Protein AF-A0A849FXA4-F1 (afdb_monomer)

Sequence (112 aa):
MESLIQLNNYRPHPTDSKYMIFIYHDYKMACTFEDGLVESDL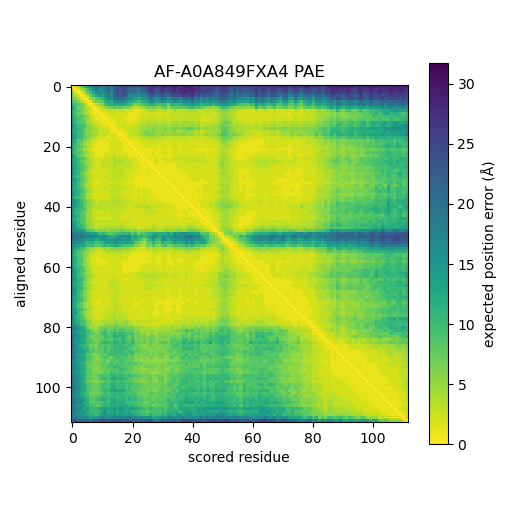FFEKDVTENGPNKRWLYAVKKRDFQAVKKWNNIAIGTHRKPFISDPILRYVVIAISVGVMALAFIGFLKS

Foldseek 3Di:
DDPPVPPAQKDQDPPDNQKIKGKDLDPQLVVQLVVQCVVVVFDWDWDWDDPDNPIIIIIIGGPVCCVSSVVSNCVSCVVPPQPPDNDPVVVVVVVVVVVVVVVVVVVVVVVD

Radius of gyration: 20.43 Å; Cα contacts (8 Å, |Δi|>4): 108; chains: 1; bounding box: 54×33×49 Å

Nearest PDB structures (foldseek):
  2dch-assembly1_X  TM=7.139E-01  e=7.791E-02  Thermoproteus
  2x8u-assembly1_B  TM=5.948E-01  e=2.544E-02  Rhizorhabdus wittichii RW1
  1o6x-assembly1_A  TM=6.290E-01  e=2.876E-01  Homo sapiens
  5y5z-assembly1_N  TM=5.786E-01  e=2.386E-01  Thermus thermophilus HB8
  5gar-assembly1_N  TM=6.176E-01  e=1.361E+00  Thermus thermophilus

So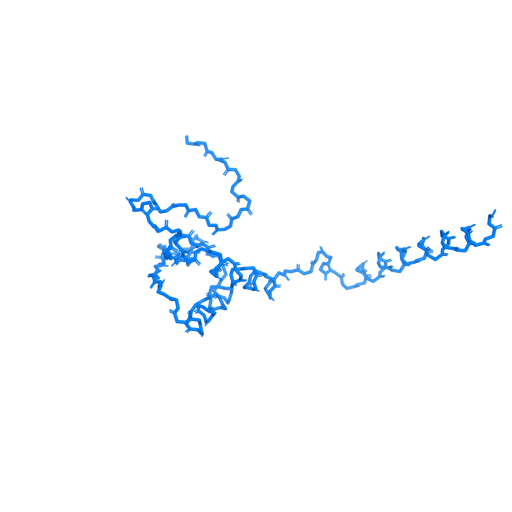lvent-accessible surface area (backbone atoms only — not comparable to full-atom values): 6495 Å² total; per-residue (Å²): 131,87,81,70,82,68,90,54,60,56,45,73,33,92,86,49,79,62,27,32,30,37,54,32,80,46,70,67,41,43,48,49,29,50,52,44,33,61,76,64,75,50,71,69,46,80,49,68,51,70,94,57,100,75,40,32,46,35,36,39,30,48,50,92,51,40,72,67,50,49,54,31,48,51,48,20,50,60,77,66,52,76,61,94,56,75,53,68,66,63,40,51,52,54,49,52,51,54,52,49,53,50,50,51,51,52,53,50,61,76,75,105

Structure (mmCIF, N/CA/C/O backbone):
data_AF-A0A849FXA4-F1
#
_entry.id   AF-A0A849FXA4-F1
#
loop_
_atom_site.group_PDB
_atom_site.id
_atom_site.type_symbol
_atom_site.label_atom_id
_atom_site.label_alt_id
_atom_site.label_comp_id
_atom_site.label_asym_id
_atom_site.label_entity_id
_atom_site.label_seq_id
_atom_site.pdbx_PDB_ins_code
_atom_site.Cartn_x
_atom_site.Cartn_y
_atom_site.Cartn_z
_atom_site.occupancy
_atom_site.B_iso_or_equiv
_atom_site.auth_seq_id
_atom_site.auth_comp_id
_atom_site.auth_asym_id
_atom_site.auth_atom_id
_atom_site.pdbx_PDB_model_num
ATOM 1 N N . MET A 1 1 ? 16.684 21.180 -9.175 1.00 39.25 1 MET A N 1
ATOM 2 C CA . MET A 1 1 ? 15.751 20.053 -9.390 1.00 39.25 1 MET A CA 1
ATOM 3 C C . MET A 1 1 ? 14.678 20.160 -8.331 1.00 39.25 1 MET A C 1
ATOM 5 O O . MET A 1 1 ? 15.004 20.018 -7.161 1.00 39.25 1 MET A O 1
ATOM 9 N N . GLU A 1 2 ? 13.452 20.508 -8.716 1.00 38.00 2 GLU A N 1
ATOM 10 C CA . GLU A 1 2 ? 12.336 20.639 -7.776 1.00 38.00 2 GLU A CA 1
ATOM 11 C C . GLU A 1 2 ? 12.049 19.287 -7.116 1.00 38.00 2 GLU A C 1
ATOM 13 O O . GLU A 1 2 ? 11.583 18.344 -7.757 1.00 38.00 2 GLU A O 1
ATOM 18 N N . SER A 1 3 ? 12.340 19.182 -5.819 1.00 45.75 3 SER A N 1
ATOM 19 C CA . SER A 1 3 ? 11.845 18.097 -4.982 1.00 45.75 3 SER A CA 1
ATOM 20 C C . SER A 1 3 ? 10.370 18.359 -4.688 1.00 45.75 3 SER A C 1
ATOM 22 O O . SER A 1 3 ? 10.003 18.804 -3.599 1.00 45.75 3 SER A O 1
ATOM 24 N N . LEU A 1 4 ? 9.510 18.115 -5.676 1.00 50.88 4 LEU A N 1
ATOM 25 C CA . LEU A 1 4 ? 8.092 17.946 -5.398 1.00 50.88 4 LEU A CA 1
ATOM 26 C C . LEU A 1 4 ? 7.988 16.740 -4.469 1.00 50.88 4 LEU A C 1
ATOM 28 O O . LEU A 1 4 ? 8.417 15.642 -4.828 1.00 50.88 4 LEU A O 1
ATOM 32 N N . ILE A 1 5 ? 7.475 16.954 -3.261 1.00 48.97 5 ILE A N 1
ATOM 33 C CA . ILE A 1 5 ? 7.143 15.876 -2.335 1.00 48.97 5 ILE A CA 1
ATOM 34 C C . ILE A 1 5 ? 6.132 14.987 -3.066 1.00 48.97 5 ILE A C 1
ATOM 36 O O . ILE A 1 5 ? 4.951 15.315 -3.169 1.00 48.97 5 ILE A O 1
ATOM 40 N N . GLN A 1 6 ? 6.605 13.887 -3.653 1.00 59.47 6 GLN A N 1
ATOM 41 C CA . GLN A 1 6 ? 5.737 12.910 -4.293 1.00 59.47 6 GLN A CA 1
ATOM 42 C C . GLN A 1 6 ? 5.040 12.150 -3.172 1.00 59.47 6 GLN A C 1
ATOM 44 O O . GLN A 1 6 ? 5.612 11.257 -2.557 1.00 59.47 6 GLN A O 1
ATOM 49 N N . LEU A 1 7 ? 3.799 12.547 -2.882 1.00 68.25 7 LEU A N 1
ATOM 50 C CA . LEU A 1 7 ? 2.953 11.883 -1.889 1.00 68.25 7 LEU A CA 1
ATOM 51 C C . LEU A 1 7 ? 2.695 10.410 -2.255 1.00 68.25 7 LEU A C 1
ATOM 53 O O . LEU A 1 7 ? 2.444 9.580 -1.387 1.00 68.25 7 LEU A O 1
ATOM 57 N N . ASN A 1 8 ? 2.778 10.095 -3.549 1.00 83.62 8 ASN A N 1
ATOM 58 C CA . ASN A 1 8 ? 2.546 8.768 -4.092 1.00 83.62 8 ASN A CA 1
ATOM 59 C C . ASN A 1 8 ? 3.865 8.093 -4.466 1.00 83.62 8 ASN A C 1
ATOM 61 O O . ASN A 1 8 ? 4.818 8.737 -4.893 1.00 83.62 8 ASN A O 1
ATOM 65 N N . ASN A 1 9 ? 3.875 6.767 -4.405 1.00 92.12 9 ASN A N 1
ATOM 66 C CA . ASN A 1 9 ? 5.019 5.933 -4.757 1.00 92.12 9 ASN A CA 1
ATOM 67 C C . ASN A 1 9 ? 5.129 5.642 -6.268 1.00 92.12 9 ASN A C 1
ATOM 69 O O . ASN A 1 9 ? 5.737 4.649 -6.658 1.00 92.12 9 ASN A O 1
ATOM 73 N N . TYR A 1 10 ? 4.524 6.464 -7.127 1.00 93.94 10 TYR A N 1
ATOM 74 C CA . TYR A 1 10 ? 4.570 6.282 -8.574 1.00 93.94 10 TYR A CA 1
ATOM 75 C C . TYR A 1 10 ? 4.781 7.600 -9.315 1.00 93.94 10 TYR A C 1
ATOM 77 O O . TYR A 1 10 ? 4.371 8.666 -8.851 1.00 93.94 10 TYR A O 1
ATOM 85 N N . ARG A 1 11 ? 5.371 7.519 -10.509 1.00 92.31 11 ARG A N 1
ATOM 86 C CA . ARG A 1 11 ? 5.644 8.670 -11.381 1.00 92.31 11 ARG A CA 1
ATOM 87 C C . ARG A 1 11 ? 5.573 8.293 -12.865 1.00 92.31 11 ARG A C 1
ATOM 89 O O . ARG A 1 11 ? 5.752 7.120 -13.187 1.00 92.31 11 ARG A O 1
ATOM 96 N N . PRO A 1 12 ? 5.357 9.252 -13.780 1.00 92.50 12 PRO A N 1
ATOM 97 C CA . PRO A 1 12 ? 5.522 9.007 -15.211 1.00 92.50 12 PRO A CA 1
ATOM 98 C C . PRO A 1 12 ? 6.935 8.506 -15.524 1.00 92.50 12 PRO A C 1
AT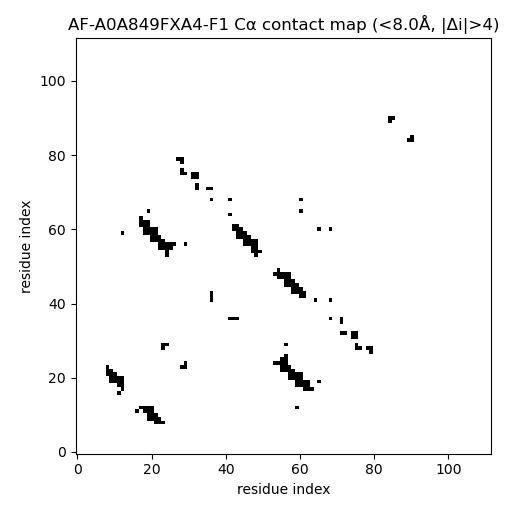OM 100 O O . PRO A 1 12 ? 7.907 8.947 -14.902 1.00 92.50 12 PRO A O 1
ATOM 103 N N . HIS A 1 13 ? 7.055 7.586 -16.476 1.00 89.50 13 HIS A N 1
ATOM 104 C CA . HIS A 1 13 ? 8.360 7.121 -16.928 1.00 89.50 13 HIS A CA 1
ATOM 105 C C . HIS A 1 13 ? 9.112 8.271 -17.638 1.00 89.50 13 HIS A C 1
ATOM 107 O O . HIS A 1 13 ? 8.505 8.986 -18.436 1.00 89.50 13 HIS A O 1
ATOM 113 N N . PRO A 1 14 ? 10.419 8.481 -17.362 1.00 87.44 14 PRO A N 1
ATOM 114 C CA . PRO A 1 14 ? 11.167 9.631 -17.880 1.00 87.44 14 PRO A CA 1
ATOM 115 C C . PRO A 1 14 ? 11.331 9.605 -19.406 1.00 87.44 14 PRO A C 1
ATOM 117 O O . PRO A 1 14 ? 11.254 10.649 -20.042 1.00 87.44 14 PRO A O 1
ATOM 120 N N . THR A 1 15 ? 11.539 8.416 -19.982 1.00 90.19 15 THR A N 1
ATOM 121 C CA . THR A 1 15 ? 11.747 8.223 -21.428 1.00 90.19 15 THR A CA 1
ATOM 122 C C . THR A 1 15 ? 10.456 7.953 -22.213 1.00 90.19 15 THR A C 1
ATOM 124 O O . THR A 1 15 ? 10.249 8.572 -23.250 1.00 90.19 15 THR A O 1
ATOM 127 N N . ASP A 1 16 ? 9.569 7.062 -21.742 1.00 91.44 16 ASP A N 1
ATOM 128 C CA . ASP A 1 16 ? 8.311 6.726 -22.427 1.00 91.44 16 ASP A CA 1
ATOM 129 C C . ASP A 1 16 ? 7.066 7.133 -21.620 1.00 91.44 16 ASP A C 1
ATOM 131 O O . ASP A 1 16 ? 6.641 6.451 -20.692 1.00 91.44 16 ASP A O 1
ATOM 135 N N . SER A 1 17 ? 6.396 8.207 -22.037 1.00 90.19 17 SER A N 1
ATOM 136 C CA . SER A 1 17 ? 5.187 8.720 -21.371 1.00 90.19 17 SER A CA 1
ATOM 137 C C . SER A 1 17 ? 3.984 7.758 -21.351 1.00 90.19 17 SER A C 1
ATOM 139 O O . SER A 1 17 ? 3.006 8.017 -20.633 1.00 90.19 17 SER A O 1
ATOM 141 N N . LYS A 1 18 ? 4.031 6.649 -22.106 1.00 94.38 18 LYS A N 1
ATOM 142 C CA . LYS A 1 18 ? 3.013 5.586 -22.083 1.00 94.38 18 LYS A CA 1
ATOM 143 C C . LYS A 1 18 ? 3.102 4.710 -20.839 1.00 94.38 18 LYS A C 1
ATOM 145 O O . LYS A 1 18 ? 2.152 3.966 -20.587 1.00 94.38 18 LYS A O 1
ATOM 150 N N . TYR A 1 19 ? 4.180 4.809 -20.065 1.00 95.19 19 TYR A N 1
ATOM 151 C CA . TYR A 1 19 ? 4.393 4.012 -18.865 1.00 95.19 19 TYR A CA 1
ATOM 152 C C . TYR A 1 19 ? 4.376 4.850 -17.585 1.00 95.19 19 TYR A C 1
ATOM 154 O O . TYR A 1 19 ? 4.742 6.028 -17.549 1.00 95.19 19 TYR A O 1
ATOM 162 N N . MET A 1 20 ? 3.942 4.205 -16.508 1.00 95.12 20 MET A N 1
ATOM 163 C CA . MET A 1 20 ? 4.005 4.699 -15.137 1.00 95.12 20 MET A CA 1
ATOM 164 C C . MET A 1 20 ? 4.934 3.785 -14.348 1.00 95.12 20 MET A C 1
ATOM 166 O O . MET A 1 20 ? 4.793 2.568 -14.413 1.00 95.12 20 MET A O 1
ATOM 170 N N . ILE A 1 21 ? 5.868 4.369 -13.605 1.00 95.19 21 ILE A N 1
ATOM 171 C CA . ILE A 1 21 ? 6.812 3.645 -12.757 1.00 95.19 21 ILE A CA 1
ATOM 172 C C . ILE A 1 21 ? 6.294 3.676 -11.327 1.00 95.19 21 ILE A C 1
ATOM 174 O O . ILE A 1 21 ? 6.160 4.756 -10.753 1.00 95.19 21 ILE A O 1
ATOM 178 N N . PHE A 1 22 ? 6.058 2.502 -10.756 1.00 96.00 22 PHE A N 1
ATOM 179 C CA . PHE A 1 22 ? 5.811 2.290 -9.335 1.00 96.00 22 PHE A CA 1
ATOM 180 C C . PHE A 1 22 ? 7.125 1.935 -8.643 1.00 96.00 22 PHE A C 1
ATOM 182 O O . PHE A 1 22 ? 7.951 1.208 -9.192 1.00 96.00 22 PHE A O 1
ATOM 189 N N . ILE A 1 23 ? 7.334 2.494 -7.456 1.00 94.25 23 ILE A N 1
ATOM 190 C CA . ILE A 1 23 ? 8.599 2.461 -6.728 1.00 94.25 23 ILE A CA 1
ATOM 191 C C . ILE A 1 23 ? 8.331 1.935 -5.322 1.00 94.25 23 ILE A C 1
ATOM 193 O O . ILE A 1 23 ? 7.506 2.483 -4.591 1.00 94.25 23 ILE A O 1
ATOM 197 N N . TYR A 1 24 ? 9.067 0.909 -4.915 1.00 93.94 24 TYR A N 1
ATOM 198 C CA . TYR A 1 24 ? 8.972 0.330 -3.578 1.00 93.94 24 TYR A CA 1
ATOM 199 C C . TYR A 1 24 ? 10.338 0.334 -2.891 1.00 93.94 24 TYR A C 1
ATOM 201 O O . TYR A 1 24 ? 11.372 0.227 -3.546 1.00 93.94 24 TYR A O 1
ATOM 209 N N . HIS A 1 25 ? 10.324 0.466 -1.562 1.00 91.19 25 HIS A N 1
ATOM 210 C CA . HIS A 1 25 ? 11.496 0.390 -0.674 1.00 91.19 25 HIS A CA 1
ATOM 211 C C . HIS A 1 25 ? 11.494 -0.858 0.215 1.00 91.19 25 HIS A C 1
ATOM 213 O O . HIS A 1 25 ? 12.461 -1.111 0.926 1.00 91.19 25 HIS A O 1
ATOM 219 N N . ASP A 1 26 ? 10.409 -1.625 0.192 1.00 90.94 26 ASP A N 1
ATOM 220 C CA . ASP A 1 26 ? 10.274 -2.865 0.937 1.00 90.94 26 ASP A CA 1
ATOM 221 C C . ASP A 1 26 ? 10.018 -4.003 -0.050 1.00 90.94 26 ASP A C 1
ATOM 223 O O . ASP A 1 26 ? 9.155 -3.894 -0.926 1.00 90.94 26 ASP A O 1
ATOM 227 N N . TYR A 1 27 ? 10.781 -5.086 0.093 1.00 92.12 27 TYR A N 1
ATOM 228 C CA . TYR A 1 27 ? 10.700 -6.235 -0.802 1.00 92.12 27 TYR A CA 1
ATOM 229 C C . TYR A 1 27 ? 9.346 -6.944 -0.716 1.00 92.12 27 TYR A C 1
ATOM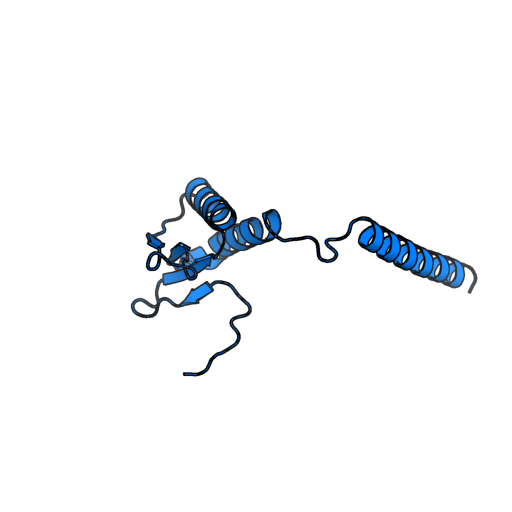 231 O O . TYR A 1 27 ? 8.801 -7.336 -1.741 1.00 92.12 27 TYR A O 1
ATOM 239 N N . LYS A 1 28 ? 8.777 -7.088 0.486 1.00 94.31 28 LYS A N 1
ATOM 240 C CA . LYS A 1 28 ? 7.511 -7.814 0.677 1.00 94.31 28 LYS A CA 1
ATOM 241 C C . LYS A 1 28 ? 6.346 -7.047 0.06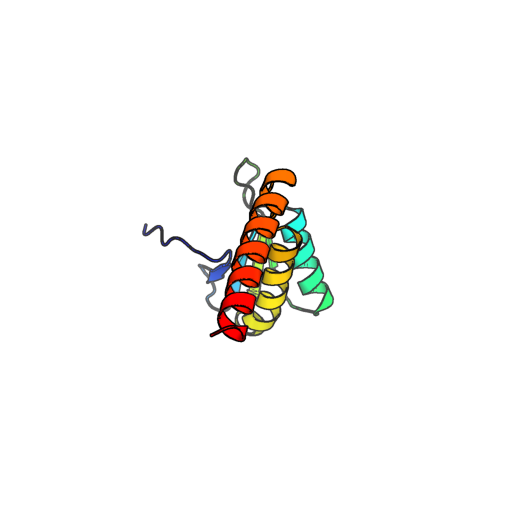0 1.00 94.31 28 LYS A C 1
ATOM 243 O O . LYS A 1 28 ? 5.496 -7.635 -0.610 1.00 94.31 28 LYS A O 1
ATOM 248 N N . MET A 1 29 ? 6.357 -5.725 0.219 1.00 94.62 29 MET A N 1
ATOM 249 C CA . MET A 1 29 ? 5.409 -4.832 -0.441 1.00 94.62 29 MET A CA 1
ATOM 250 C C . MET A 1 29 ? 5.536 -4.907 -1.970 1.00 94.62 29 MET A C 1
ATOM 252 O O . MET A 1 29 ? 4.516 -4.996 -2.650 1.00 94.62 29 MET A O 1
ATOM 256 N N . ALA A 1 30 ? 6.762 -4.932 -2.507 1.00 95.56 30 ALA A N 1
ATOM 257 C CA . ALA A 1 30 ? 7.004 -5.119 -3.939 1.00 95.56 30 ALA A CA 1
ATOM 258 C C . ALA A 1 30 ? 6.474 -6.470 -4.454 1.00 95.56 30 ALA A C 1
ATOM 260 O O . ALA A 1 30 ? 5.782 -6.494 -5.467 1.00 95.56 30 ALA A O 1
ATOM 261 N N . CYS A 1 31 ? 6.718 -7.570 -3.730 1.00 96.31 31 CYS A N 1
ATOM 262 C CA . CYS A 1 31 ? 6.183 -8.892 -4.079 1.00 96.31 31 CYS A CA 1
ATOM 263 C C . CYS A 1 31 ? 4.654 -8.907 -4.100 1.00 96.31 31 CYS A C 1
ATOM 265 O O . CYS A 1 31 ? 4.068 -9.361 -5.068 1.00 96.31 31 CYS A O 1
ATOM 267 N N . THR A 1 32 ? 4.003 -8.327 -3.089 1.00 96.62 32 THR A N 1
ATOM 268 C CA . THR A 1 32 ? 2.528 -8.278 -3.031 1.00 96.62 32 THR A CA 1
ATOM 269 C C . THR A 1 32 ? 1.934 -7.506 -4.206 1.00 96.62 32 THR A C 1
ATOM 271 O O . THR A 1 32 ? 0.856 -7.829 -4.699 1.00 96.62 32 THR A O 1
ATOM 274 N N . PHE A 1 33 ? 2.626 -6.455 -4.647 1.00 97.56 33 PHE A N 1
ATOM 275 C CA . PHE A 1 33 ? 2.229 -5.716 -5.833 1.00 97.56 33 PHE A CA 1
ATOM 276 C C . PHE A 1 33 ? 2.405 -6.552 -7.107 1.00 97.56 33 PHE A C 1
ATOM 278 O O . PHE A 1 33 ? 1.475 -6.623 -7.905 1.00 97.56 33 PHE A O 1
ATOM 285 N N . GLU A 1 34 ? 3.560 -7.201 -7.271 1.00 97.56 34 GLU A N 1
ATOM 286 C CA . GLU A 1 34 ? 3.867 -8.093 -8.397 1.00 97.56 34 GLU A CA 1
ATOM 287 C C . GLU A 1 34 ? 2.859 -9.244 -8.506 1.00 97.56 34 GLU A C 1
ATOM 289 O O . GLU A 1 34 ? 2.316 -9.464 -9.587 1.00 97.56 34 GLU A O 1
ATOM 294 N N . ASP A 1 35 ? 2.525 -9.892 -7.389 1.00 97.44 35 ASP A N 1
ATOM 295 C CA . ASP A 1 35 ? 1.531 -10.968 -7.330 1.00 97.44 35 ASP A CA 1
ATOM 296 C C . ASP A 1 35 ? 0.165 -10.493 -7.846 1.00 97.44 35 ASP A C 1
ATOM 298 O O . ASP A 1 35 ? -0.460 -11.166 -8.662 1.00 97.44 35 ASP A O 1
ATOM 302 N N . GLY A 1 36 ? -0.269 -9.290 -7.451 1.00 96.62 36 GLY A N 1
ATOM 303 C CA . GLY A 1 36 ? -1.524 -8.705 -7.926 1.00 96.62 36 GLY A CA 1
ATOM 304 C C . GLY A 1 36 ? -1.525 -8.368 -9.422 1.00 96.62 36 GLY A C 1
ATOM 305 O O . GLY A 1 36 ? -2.556 -8.492 -10.092 1.00 96.62 36 GLY A O 1
ATOM 306 N N . LEU A 1 37 ? -0.374 -7.961 -9.970 1.00 97.31 37 LEU A N 1
ATOM 307 C CA . LEU A 1 37 ? -0.227 -7.744 -11.411 1.00 97.31 37 LEU A CA 1
ATOM 308 C C . LEU A 1 37 ? -0.319 -9.059 -12.187 1.00 97.31 37 LEU A C 1
ATOM 310 O O . LEU A 1 37 ? -1.026 -9.109 -13.194 1.00 97.31 37 LEU A O 1
ATOM 314 N N . VAL A 1 38 ? 0.349 -10.107 -11.698 1.00 97.44 38 VAL A N 1
ATOM 315 C CA . VAL A 1 38 ? 0.310 -11.453 -12.287 1.00 97.44 38 VAL A CA 1
ATOM 316 C C . VAL A 1 38 ? -1.101 -12.040 -12.210 1.00 97.44 38 VAL A C 1
ATOM 318 O O . VAL A 1 38 ? -1.606 -12.533 -13.215 1.00 97.44 38 VAL A O 1
ATOM 321 N N . GLU A 1 39 ? -1.776 -11.929 -11.063 1.00 96.12 39 GLU A N 1
ATOM 322 C CA . GLU A 1 39 ? -3.149 -12.421 -10.865 1.00 96.12 39 GLU A CA 1
ATOM 323 C C . GLU A 1 39 ? -4.155 -11.751 -11.815 1.00 96.12 39 GLU A C 1
ATOM 325 O O . GLU A 1 39 ? -5.145 -12.359 -12.219 1.00 96.12 39 GLU A O 1
ATOM 330 N N . SER A 1 40 ? -3.897 -10.500 -12.199 1.00 95.88 40 SER A N 1
ATOM 331 C CA . SER A 1 40 ? -4.767 -9.728 -13.095 1.00 95.88 40 SER A CA 1
ATOM 332 C C . SER A 1 40 ? -4.348 -9.762 -14.567 1.00 95.88 40 SER A C 1
ATOM 334 O O . SER A 1 40 ? -4.908 -8.993 -15.349 1.00 95.88 40 SER A O 1
ATOM 336 N N . ASP A 1 41 ? -3.366 -10.591 -14.937 1.00 96.44 41 ASP A N 1
ATOM 337 C CA . ASP A 1 41 ? -2.795 -10.673 -16.294 1.00 96.44 41 ASP A CA 1
ATOM 338 C C . ASP A 1 41 ? -2.367 -9.294 -16.852 1.00 96.44 41 ASP A C 1
ATOM 340 O O . ASP A 1 41 ? -2.566 -8.944 -18.020 1.00 96.44 41 ASP A O 1
ATOM 344 N N . LEU A 1 42 ? -1.810 -8.446 -15.979 1.00 95.81 42 LEU A N 1
ATOM 345 C CA . LEU A 1 42 ? -1.358 -7.103 -16.333 1.00 95.81 42 LEU A CA 1
ATOM 346 C C . LEU A 1 42 ? 0.106 -7.139 -16.762 1.00 95.81 42 LEU A C 1
ATOM 348 O O . LEU A 1 42 ? 0.975 -7.586 -16.023 1.00 95.81 42 LEU A O 1
ATOM 352 N N . PHE A 1 43 ? 0.404 -6.588 -17.939 1.00 95.75 43 PHE A N 1
ATOM 353 C CA . PHE A 1 43 ? 1.783 -6.459 -18.406 1.00 95.75 43 PHE A CA 1
ATOM 354 C C . PHE A 1 43 ? 2.574 -5.453 -17.560 1.00 95.75 43 PHE A C 1
ATOM 356 O O . PHE A 1 43 ? 2.144 -4.305 -17.384 1.00 95.75 43 PHE A O 1
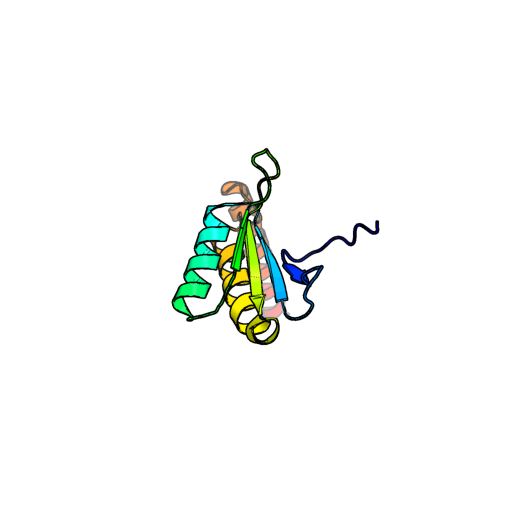ATOM 363 N N . PHE A 1 44 ? 3.772 -5.851 -17.136 1.00 96.50 44 PHE A N 1
ATOM 364 C CA . PHE A 1 44 ? 4.719 -4.987 -16.444 1.00 96.50 44 PHE A CA 1
ATOM 365 C C . PHE A 1 44 ? 6.168 -5.332 -16.788 1.00 96.50 44 PHE A C 1
ATOM 367 O O . PHE A 1 44 ? 6.489 -6.460 -17.154 1.00 96.50 44 PHE A O 1
ATOM 374 N N . GLU A 1 45 ? 7.046 -4.351 -16.614 1.00 95.19 45 GLU A N 1
ATOM 375 C CA . GLU A 1 45 ? 8.496 -4.537 -16.611 1.00 95.19 45 GLU A CA 1
ATOM 376 C C . GLU A 1 45 ? 9.017 -4.303 -15.198 1.00 95.19 45 GLU A C 1
ATOM 378 O O . GLU A 1 45 ? 8.549 -3.401 -14.500 1.00 95.19 45 GLU A O 1
ATOM 383 N N . LYS A 1 46 ? 9.980 -5.116 -14.771 1.00 95.12 46 LYS A N 1
ATOM 384 C CA . LYS A 1 46 ? 10.567 -5.065 -13.433 1.00 95.12 46 LYS A CA 1
ATOM 385 C C . LYS A 1 46 ? 12.036 -4.694 -13.530 1.00 95.12 46 LYS A C 1
ATOM 387 O O . LYS A 1 46 ? 12.766 -5.272 -14.329 1.00 95.12 46 LYS A O 1
ATOM 392 N N . ASP A 1 47 ? 12.461 -3.785 -12.665 1.00 93.75 47 ASP A N 1
ATOM 393 C CA . ASP A 1 47 ? 13.855 -3.382 -12.528 1.00 93.75 47 ASP A CA 1
ATOM 394 C C . ASP A 1 47 ? 14.199 -3.125 -11.052 1.00 93.75 47 ASP A C 1
ATOM 396 O O . ASP A 1 47 ? 13.322 -2.977 -10.191 1.00 93.75 47 ASP A O 1
ATOM 400 N N . VAL A 1 48 ? 15.487 -3.104 -10.729 1.00 92.12 48 VAL A N 1
ATOM 401 C CA . VAL A 1 48 ? 15.993 -2.879 -9.376 1.00 92.12 48 VAL A CA 1
ATOM 402 C C . VAL A 1 48 ? 17.156 -1.900 -9.452 1.00 92.12 48 VAL A C 1
ATOM 404 O O . VAL A 1 48 ? 18.098 -2.095 -10.210 1.00 92.12 48 VAL A O 1
ATOM 407 N N . THR A 1 49 ? 17.119 -0.840 -8.643 1.00 88.06 49 THR A N 1
ATOM 408 C CA . THR A 1 49 ? 18.249 0.102 -8.587 1.00 88.06 49 THR A CA 1
ATOM 409 C C . THR A 1 49 ? 19.485 -0.544 -7.954 1.00 88.06 49 THR A C 1
ATOM 411 O O . THR A 1 49 ? 19.361 -1.532 -7.230 1.00 88.06 49 THR A O 1
ATOM 414 N N . GLU A 1 50 ? 20.662 0.054 -8.173 1.00 79.44 50 GLU A N 1
ATOM 415 C CA . GLU A 1 50 ? 21.958 -0.432 -7.674 1.00 79.44 50 GLU A CA 1
ATOM 416 C C . GLU A 1 50 ? 21.935 -0.961 -6.229 1.00 79.44 50 GLU A C 1
ATOM 418 O O . GLU A 1 50 ? 21.229 -0.457 -5.346 1.00 79.44 50 GLU A O 1
ATOM 423 N N . ASN A 1 51 ? 22.754 -1.990 -5.995 1.00 66.69 51 ASN A N 1
ATOM 424 C CA . ASN A 1 51 ? 22.883 -2.646 -4.701 1.00 66.69 51 ASN A CA 1
ATOM 425 C C . ASN A 1 51 ? 23.458 -1.673 -3.659 1.00 66.69 51 ASN A C 1
ATOM 427 O O . ASN A 1 51 ? 24.613 -1.268 -3.735 1.00 66.69 51 ASN A O 1
ATOM 431 N N . GLY A 1 52 ? 22.645 -1.322 -2.662 1.00 68.00 52 GLY A N 1
ATOM 432 C CA . GLY A 1 52 ? 23.027 -0.430 -1.572 1.00 68.00 52 GLY A CA 1
ATOM 433 C C . GLY A 1 52 ? 21.845 -0.093 -0.656 1.00 68.00 52 GLY A C 1
ATOM 434 O O . GLY A 1 52 ? 20.746 -0.619 -0.847 1.00 68.00 52 GLY A O 1
ATOM 435 N N . PRO A 1 53 ? 22.026 0.814 0.320 1.00 69.56 53 PRO A N 1
ATOM 436 C CA . PRO A 1 53 ? 20.962 1.233 1.243 1.00 69.56 53 PRO A CA 1
ATOM 437 C C . PRO A 1 53 ? 19.762 1.891 0.538 1.00 69.56 53 PRO A C 1
ATOM 439 O O . PRO A 1 53 ? 18.679 1.967 1.106 1.00 69.56 53 PRO A O 1
ATOM 442 N N . ASN A 1 54 ? 19.935 2.315 -0.718 1.00 79.00 54 ASN A N 1
ATOM 443 C CA . ASN 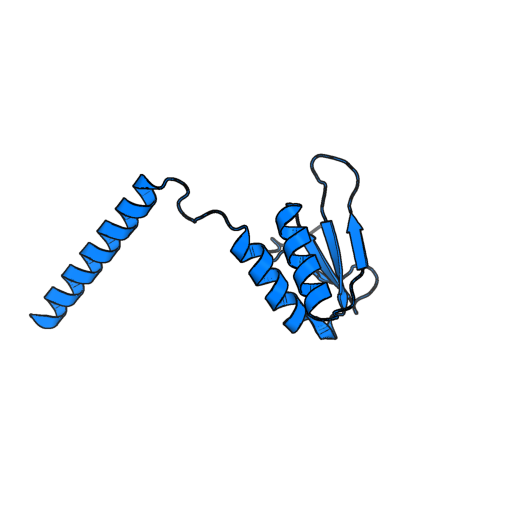A 1 54 ? 18.901 2.921 -1.555 1.00 79.00 54 ASN A CA 1
ATOM 444 C C . ASN A 1 54 ? 18.308 1.950 -2.586 1.00 79.00 54 ASN A C 1
ATOM 446 O O . ASN A 1 54 ? 17.787 2.397 -3.611 1.00 79.00 54 ASN A O 1
ATOM 450 N N . LYS A 1 55 ? 18.383 0.637 -2.338 1.00 87.50 55 LYS A N 1
ATOM 451 C CA . LYS A 1 55 ? 17.751 -0.371 -3.192 1.00 87.50 55 LYS A CA 1
ATOM 452 C C . LYS A 1 55 ? 16.249 -0.098 -3.304 1.00 87.50 55 LYS A C 1
ATOM 454 O O . LYS A 1 55 ? 15.546 0.002 -2.298 1.00 87.50 55 LYS A O 1
ATOM 459 N N . ARG A 1 56 ? 15.767 0.037 -4.536 1.00 91.75 56 ARG A N 1
ATOM 460 C CA . ARG A 1 56 ? 14.355 0.228 -4.867 1.00 91.75 56 ARG A CA 1
ATOM 461 C C . ARG A 1 56 ? 13.929 -0.796 -5.897 1.00 91.75 56 ARG A C 1
ATOM 463 O O . ARG A 1 56 ? 14.668 -1.067 -6.840 1.00 91.75 56 ARG A O 1
ATOM 470 N N . TRP A 1 57 ? 12.724 -1.313 -5.715 1.00 94.56 57 TRP A N 1
ATOM 471 C CA . TRP A 1 57 ? 12.060 -2.188 -6.672 1.00 94.56 57 TRP A CA 1
ATOM 472 C C . TRP A 1 57 ? 11.168 -1.324 -7.550 1.00 94.56 57 TRP A C 1
ATOM 474 O O . TRP A 1 57 ? 10.342 -0.560 -7.039 1.00 94.56 57 TRP A O 1
ATOM 484 N N . LEU A 1 58 ? 11.394 -1.397 -8.854 1.00 95.00 58 LEU A N 1
ATOM 485 C CA . LEU A 1 58 ? 10.749 -0.568 -9.856 1.00 95.00 58 LEU A CA 1
ATOM 486 C C . LEU A 1 58 ? 9.872 -1.450 -10.733 1.00 95.00 58 LEU A C 1
ATOM 488 O O . LEU A 1 58 ? 10.313 -2.497 -11.200 1.00 95.00 58 LEU A O 1
ATOM 492 N N . TYR A 1 59 ? 8.650 -0.993 -10.977 1.00 96.94 59 TYR A N 1
ATOM 493 C CA . TYR A 1 59 ? 7.719 -1.658 -11.878 1.00 96.94 59 TYR A CA 1
ATOM 494 C C . TYR A 1 59 ? 7.162 -0.643 -12.865 1.00 96.94 59 TYR A C 1
ATOM 496 O O . TYR A 1 59 ? 6.474 0.299 -12.459 1.00 96.94 59 TYR A O 1
ATOM 504 N N . ALA A 1 60 ? 7.457 -0.812 -14.149 1.00 96.19 60 ALA A N 1
ATOM 505 C CA . ALA A 1 60 ? 6.864 -0.011 -15.208 1.00 96.19 60 ALA A CA 1
ATOM 506 C C . ALA A 1 60 ? 5.601 -0.704 -15.726 1.00 96.19 60 ALA A C 1
ATOM 508 O O . ALA A 1 60 ? 5.633 -1.853 -16.155 1.00 96.19 60 ALA A O 1
ATOM 509 N N . VAL A 1 61 ? 4.478 0.008 -15.697 1.00 96.88 61 VAL A N 1
ATOM 510 C CA . VAL A 1 61 ? 3.177 -0.476 -16.179 1.00 96.88 61 VAL A CA 1
ATOM 511 C C . VAL A 1 61 ? 2.610 0.471 -17.220 1.00 96.88 61 VAL A C 1
ATOM 513 O O . VAL A 1 61 ? 2.889 1.674 -17.205 1.00 96.88 61 VAL A O 1
ATOM 516 N N . LYS A 1 62 ? 1.767 -0.040 -18.115 1.00 96.62 62 LYS A N 1
ATOM 517 C CA . LYS A 1 62 ? 1.110 0.797 -19.122 1.00 96.62 62 LYS A CA 1
ATOM 518 C C . LYS A 1 62 ? 0.145 1.771 -18.448 1.00 96.62 62 LYS A C 1
ATOM 520 O O . LYS A 1 62 ? -0.701 1.394 -17.641 1.00 96.62 62 LYS A O 1
ATOM 525 N N . LYS A 1 63 ? 0.202 3.039 -18.846 1.00 94.88 63 LYS A N 1
ATOM 526 C CA . LYS A 1 63 ? -0.643 4.116 -18.311 1.00 94.88 63 LYS A CA 1
ATOM 527 C C . LYS A 1 63 ? -2.139 3.873 -18.542 1.00 94.88 63 LYS A C 1
ATOM 529 O O . LYS A 1 63 ? -2.950 4.307 -17.733 1.00 94.88 63 LYS A O 1
ATOM 534 N N . ARG A 1 64 ? -2.509 3.153 -19.609 1.00 95.88 64 ARG A N 1
ATOM 535 C CA . ARG A 1 64 ? -3.904 2.752 -19.877 1.00 95.88 64 ARG A CA 1
ATOM 536 C C . ARG A 1 64 ? -4.475 1.831 -18.787 1.00 95.88 64 ARG A C 1
ATOM 538 O O . ARG A 1 64 ? -5.660 1.905 -18.495 1.00 95.88 64 ARG A O 1
ATOM 545 N N . ASP A 1 65 ? -3.614 1.039 -18.150 1.00 96.12 65 ASP A N 1
ATOM 546 C CA . ASP A 1 65 ? -3.977 0.044 -17.135 1.00 96.12 65 ASP A CA 1
ATOM 547 C C . ASP A 1 65 ? -3.850 0.621 -15.708 1.00 96.12 65 ASP A C 1
ATOM 549 O O . ASP A 1 65 ? -4.058 -0.062 -14.706 1.00 96.12 65 ASP A O 1
ATOM 553 N N . PHE A 1 66 ? -3.547 1.920 -15.599 1.00 93.62 66 PHE A N 1
ATOM 554 C CA . PHE A 1 66 ? -3.202 2.591 -14.349 1.00 93.62 66 PHE A CA 1
ATOM 555 C C . PHE A 1 66 ? -4.260 2.447 -13.250 1.00 93.62 66 PHE A C 1
ATOM 557 O O . PHE A 1 66 ? -3.896 2.290 -12.090 1.00 93.62 66 PHE A O 1
ATOM 564 N N . GLN A 1 67 ? -5.556 2.479 -13.576 1.00 94.06 67 GLN A N 1
ATOM 565 C CA . GLN A 1 67 ? -6.606 2.349 -12.556 1.00 94.06 67 GLN A CA 1
ATOM 566 C C . GLN A 1 67 ? -6.631 0.952 -11.924 1.00 94.06 67 GLN A C 1
ATOM 568 O O . GLN A 1 67 ? -6.741 0.835 -10.703 1.00 94.06 67 GLN A O 1
ATOM 573 N N . ALA A 1 68 ? -6.466 -0.096 -12.736 1.00 94.31 68 ALA A N 1
ATOM 574 C CA . ALA A 1 68 ? -6.379 -1.471 -12.253 1.00 94.31 68 ALA A CA 1
ATOM 575 C C . ALA A 1 68 ? -5.105 -1.673 -11.421 1.00 94.31 68 ALA A C 1
ATOM 577 O O . ALA A 1 68 ? -5.164 -2.168 -10.297 1.00 94.31 68 ALA A O 1
ATOM 578 N N . VAL A 1 69 ? -3.965 -1.180 -11.913 1.00 96.56 69 VAL A N 1
ATOM 579 C CA . VAL A 1 69 ? -2.687 -1.245 -11.190 1.00 96.56 69 VAL A CA 1
ATOM 580 C C . VAL A 1 69 ? -2.739 -0.478 -9.864 1.00 96.56 69 VAL A C 1
ATOM 582 O O . VAL A 1 69 ? -2.233 -0.943 -8.844 1.00 96.56 69 VAL A O 1
ATOM 585 N N . LYS A 1 70 ? -3.386 0.692 -9.836 1.00 95.50 70 LYS A N 1
ATOM 586 C CA . LYS A 1 70 ? -3.506 1.516 -8.627 1.00 95.50 70 LYS A CA 1
ATOM 587 C C . LYS A 1 70 ? -4.246 0.786 -7.505 1.00 95.50 70 LYS A C 1
ATOM 589 O O . LYS A 1 70 ? -3.894 0.971 -6.340 1.00 95.50 70 LYS A O 1
ATOM 594 N N . LYS A 1 71 ? -5.227 -0.063 -7.831 1.00 95.88 71 LYS A N 1
ATOM 595 C CA . LYS A 1 71 ? -5.894 -0.932 -6.849 1.00 95.88 71 LYS A CA 1
ATOM 596 C C . LYS A 1 71 ? -4.877 -1.841 -6.154 1.00 95.88 71 LYS A C 1
ATOM 598 O O . LYS A 1 71 ? -4.821 -1.851 -4.927 1.00 95.88 71 LYS A O 1
ATOM 603 N N . TRP A 1 72 ? -4.041 -2.534 -6.924 1.00 96.94 72 TRP A N 1
ATOM 604 C CA . TRP A 1 72 ? -3.002 -3.417 -6.387 1.00 96.94 72 TRP A CA 1
ATOM 605 C C . TRP A 1 72 ? -1.929 -2.666 -5.612 1.00 96.94 72 TRP A C 1
ATOM 607 O O . TRP A 1 72 ? -1.518 -3.115 -4.547 1.00 96.94 72 TRP A O 1
ATOM 617 N N . ASN A 1 73 ? -1.553 -1.470 -6.067 1.00 96.31 73 ASN A N 1
ATOM 618 C CA . ASN A 1 73 ? -0.650 -0.604 -5.316 1.00 96.31 73 ASN A CA 1
ATOM 619 C C . ASN A 1 73 ? -1.211 -0.259 -3.927 1.00 96.31 73 ASN A C 1
ATOM 621 O O . ASN A 1 73 ? -0.503 -0.346 -2.925 1.00 96.31 73 ASN A O 1
ATOM 625 N N . ASN A 1 74 ? -2.496 0.095 -3.855 1.00 94.94 74 ASN A N 1
ATOM 626 C CA . ASN A 1 74 ? -3.148 0.407 -2.586 1.00 94.94 74 ASN A CA 1
ATOM 627 C C . ASN A 1 74 ? -3.230 -0.820 -1.667 1.00 94.94 74 ASN A C 1
ATOM 629 O O . ASN A 1 74 ? -3.044 -0.674 -0.461 1.00 94.94 74 ASN A O 1
ATOM 633 N N . ILE A 1 75 ? -3.477 -2.012 -2.222 1.00 95.31 75 ILE A N 1
ATOM 634 C CA . ILE A 1 75 ? -3.475 -3.271 -1.464 1.00 95.31 75 ILE A CA 1
ATOM 635 C C . ILE A 1 75 ? -2.074 -3.549 -0.915 1.00 95.31 75 ILE A C 1
ATOM 637 O O . ILE A 1 75 ? -1.928 -3.746 0.286 1.00 95.31 75 ILE A O 1
ATOM 641 N N . ALA A 1 76 ? -1.036 -3.482 -1.752 1.00 95.50 76 ALA A N 1
ATOM 642 C CA . ALA A 1 76 ? 0.344 -3.710 -1.332 1.00 95.50 76 ALA A CA 1
ATOM 643 C C . ALA A 1 76 ? 0.762 -2.771 -0.187 1.00 95.50 76 ALA A C 1
ATOM 645 O O . ALA A 1 76 ? 1.269 -3.239 0.839 1.00 95.50 76 ALA A O 1
ATOM 646 N N . ILE A 1 77 ? 0.479 -1.467 -0.329 1.00 93.19 77 ILE A N 1
ATOM 647 C CA . ILE A 1 77 ? 0.732 -0.456 0.709 1.00 93.19 77 ILE A CA 1
ATOM 648 C C . ILE A 1 77 ? -0.091 -0.754 1.965 1.00 93.19 77 ILE A C 1
ATOM 650 O O . ILE A 1 77 ? 0.449 -0.711 3.067 1.00 93.19 77 ILE A O 1
ATOM 654 N N . GLY A 1 78 ? -1.383 -1.053 1.818 1.00 91.25 78 GLY A N 1
ATOM 655 C CA . GLY A 1 78 ? -2.299 -1.303 2.930 1.00 91.25 78 GLY A CA 1
ATOM 656 C C . GLY A 1 78 ? -1.907 -2.517 3.769 1.00 91.25 78 GLY A C 1
ATOM 657 O O . GLY A 1 78 ? -1.855 -2.413 4.993 1.00 91.25 78 GLY A O 1
ATOM 658 N N . THR A 1 79 ? -1.561 -3.630 3.118 1.00 91.88 79 THR A N 1
ATOM 659 C CA . THR A 1 79 ? -1.167 -4.889 3.770 1.00 91.88 79 THR A CA 1
ATOM 660 C C . THR A 1 79 ? 0.117 -4.744 4.590 1.00 91.88 79 THR A C 1
ATOM 662 O O . THR A 1 79 ? 0.261 -5.383 5.627 1.00 91.88 79 THR A O 1
ATOM 665 N N . HIS A 1 80 ? 1.038 -3.877 4.159 1.00 90.88 80 HIS A N 1
ATOM 666 C CA . HIS A 1 80 ? 2.347 -3.692 4.799 1.00 90.88 80 HIS A CA 1
ATOM 667 C C . HIS A 1 80 ? 2.441 -2.412 5.640 1.00 90.88 80 HIS A C 1
ATOM 669 O O . HIS A 1 80 ? 3.493 -2.121 6.221 1.00 90.88 80 HIS A O 1
ATOM 675 N N . ARG A 1 81 ? 1.364 -1.621 5.727 1.00 87.00 81 ARG A N 1
ATOM 676 C CA . ARG A 1 81 ? 1.372 -0.363 6.475 1.00 87.00 81 ARG A CA 1
ATOM 677 C C . ARG A 1 81 ? 1.506 -0.649 7.967 1.00 87.00 81 ARG A C 1
ATOM 679 O O . ARG A 1 81 ? 0.721 -1.390 8.553 1.00 87.00 81 ARG A O 1
ATOM 686 N N . LYS A 1 82 ? 2.453 0.027 8.619 1.00 84.88 82 LYS A N 1
ATOM 687 C CA . LYS A 1 82 ? 2.502 0.043 10.083 1.00 84.88 82 LYS A CA 1
ATOM 688 C C . LYS A 1 82 ? 1.224 0.688 10.639 1.00 84.88 82 LYS A C 1
ATOM 690 O O . LYS A 1 82 ? 0.762 1.692 10.085 1.00 84.88 82 LYS A O 1
ATOM 695 N N . PRO A 1 83 ? 0.655 0.160 11.735 1.00 85.00 83 PRO A N 1
ATOM 696 C CA . PRO A 1 83 ? -0.460 0.817 12.403 1.00 85.00 83 PRO A CA 1
ATOM 697 C C . PRO A 1 83 ? -0.065 2.244 12.800 1.00 85.00 83 PRO A C 1
ATOM 699 O O . PRO A 1 83 ? 1.079 2.488 13.186 1.00 85.00 83 PRO A O 1
ATOM 702 N N . PHE A 1 84 ? -1.021 3.176 12.715 1.00 84.44 84 PHE A N 1
ATOM 703 C CA . PHE A 1 84 ? -0.789 4.596 13.009 1.00 84.44 84 PHE A CA 1
ATOM 704 C C . PHE A 1 84 ? -0.167 4.802 14.398 1.00 84.44 84 PHE A C 1
ATOM 706 O O . PHE A 1 84 ? 0.785 5.561 14.543 1.00 84.44 84 PHE A O 1
ATOM 713 N N . ILE A 1 85 ? -0.647 4.046 15.391 1.00 90.88 85 ILE A N 1
ATOM 714 C CA . ILE A 1 85 ? -0.047 3.959 16.723 1.00 90.88 85 ILE A CA 1
ATOM 715 C C . ILE A 1 85 ? 0.548 2.560 16.865 1.00 90.88 85 ILE A C 1
ATOM 717 O O . ILE A 1 85 ? -0.181 1.579 17.015 1.00 90.88 85 ILE A O 1
ATOM 721 N N . SER A 1 86 ? 1.873 2.459 16.770 1.00 90.50 86 SER A N 1
ATOM 722 C CA . SER A 1 86 ? 2.568 1.167 16.842 1.00 90.50 86 SER A CA 1
ATOM 723 C C . SER A 1 86 ? 2.466 0.528 18.225 1.00 90.50 86 SER A C 1
ATOM 725 O O . SER A 1 86 ? 2.230 -0.676 18.305 1.00 90.50 86 SER A O 1
ATOM 727 N N . ASP A 1 87 ? 2.528 1.329 19.290 1.00 94.38 87 ASP A N 1
ATOM 728 C CA . ASP A 1 87 ? 2.359 0.844 20.658 1.00 94.38 87 ASP A CA 1
ATOM 729 C C . ASP A 1 87 ? 0.915 0.354 20.904 1.00 94.38 87 ASP A C 1
ATOM 731 O O . ASP A 1 87 ? -0.037 1.105 20.664 1.00 94.38 87 ASP A O 1
ATOM 735 N N . PRO A 1 88 ? 0.711 -0.905 21.331 1.00 93.31 88 PRO A N 1
ATOM 736 C CA . PRO A 1 88 ? -0.627 -1.461 21.492 1.00 93.31 88 PRO A CA 1
ATOM 737 C C . PRO A 1 88 ? -1.390 -0.824 22.658 1.00 93.31 88 PRO A C 1
ATOM 739 O O . PRO A 1 88 ? -2.596 -0.615 22.534 1.00 93.31 88 PRO A O 1
ATOM 742 N N . ILE A 1 89 ? -0.714 -0.477 23.758 1.00 96.12 89 ILE A N 1
ATOM 743 C CA . ILE A 1 89 ? -1.347 0.103 24.949 1.00 96.12 89 ILE A CA 1
ATOM 744 C C . ILE A 1 89 ? -1.872 1.493 24.601 1.00 96.12 89 ILE A C 1
ATOM 746 O O . ILE A 1 89 ? -3.065 1.763 24.748 1.00 96.12 89 ILE A O 1
ATOM 750 N N . LEU A 1 90 ? -1.007 2.346 24.052 1.00 96.25 90 LEU A N 1
ATOM 751 C CA . LEU A 1 90 ? -1.367 3.696 23.636 1.00 96.25 90 LEU A CA 1
ATOM 752 C C . LEU A 1 90 ? -2.492 3.677 22.596 1.00 96.25 90 LEU A C 1
ATOM 754 O O . LEU A 1 90 ? -3.417 4.486 22.669 1.00 96.25 90 LEU A O 1
ATOM 758 N N . ARG A 1 91 ? -2.455 2.727 21.655 1.00 95.75 91 ARG A N 1
ATOM 759 C CA . ARG A 1 91 ? -3.500 2.569 20.636 1.00 95.75 91 ARG A CA 1
ATOM 760 C C . ARG A 1 91 ? -4.868 2.331 21.268 1.00 95.75 91 ARG A C 1
ATOM 762 O O . ARG A 1 91 ? -5.820 3.014 20.900 1.00 95.75 91 ARG A O 1
ATOM 769 N N . TYR A 1 92 ? -4.969 1.406 22.221 1.00 96.12 92 TYR A N 1
ATOM 770 C CA . TYR A 1 92 ? -6.242 1.117 22.884 1.00 96.12 92 TYR A CA 1
ATOM 771 C C . TYR A 1 92 ? -6.688 2.229 23.836 1.00 96.12 92 TYR A C 1
ATOM 773 O O . TYR A 1 92 ? -7.884 2.499 23.904 1.00 96.12 92 TYR A O 1
ATOM 781 N N . VAL A 1 93 ? -5.761 2.930 24.497 1.00 97.56 93 VAL A N 1
ATOM 782 C CA . VAL A 1 93 ? -6.086 4.113 25.315 1.00 97.56 93 VAL A CA 1
ATOM 783 C C . VAL A 1 93 ? -6.746 5.201 24.462 1.00 97.56 93 VAL A C 1
ATOM 785 O O . VAL A 1 93 ? -7.810 5.705 24.820 1.00 97.56 93 VAL A O 1
ATOM 788 N N . VAL A 1 94 ? -6.168 5.524 23.301 1.00 96.81 94 VAL A N 1
ATOM 789 C CA . VAL A 1 94 ? -6.729 6.536 22.387 1.00 96.81 94 VAL A CA 1
ATOM 790 C C . VAL A 1 94 ? -8.105 6.115 21.863 1.00 96.81 94 VAL A C 1
ATOM 792 O O . VAL A 1 94 ? -9.018 6.943 21.802 1.00 96.81 94 VAL A O 1
ATOM 795 N N . ILE A 1 95 ? -8.282 4.833 21.527 1.00 96.38 95 ILE A N 1
ATOM 796 C CA . ILE A 1 95 ? -9.580 4.291 21.098 1.00 96.38 95 ILE A CA 1
ATOM 797 C C . ILE A 1 95 ? -10.613 4.421 22.224 1.00 96.38 95 ILE A C 1
ATOM 799 O O . ILE A 1 95 ? -11.711 4.916 21.979 1.00 96.38 95 ILE A O 1
ATOM 803 N N . ALA A 1 96 ? -10.265 4.039 23.455 1.00 98.00 96 ALA A N 1
ATOM 804 C CA . ALA A 1 96 ? -11.170 4.095 24.600 1.00 98.00 96 ALA A CA 1
ATOM 805 C C . ALA A 1 96 ? -11.629 5.527 24.910 1.00 98.00 96 ALA A C 1
ATOM 807 O O . ALA A 1 96 ? -12.823 5.757 25.099 1.00 98.00 96 ALA A O 1
ATOM 808 N N . ILE A 1 97 ? -10.708 6.498 24.894 1.00 98.19 97 ILE A N 1
ATOM 809 C CA . ILE A 1 97 ? -11.043 7.918 25.086 1.00 98.19 97 ILE A CA 1
ATOM 810 C C . ILE A 1 97 ? -11.984 8.393 23.975 1.00 98.19 97 ILE A C 1
ATOM 812 O O . ILE A 1 97 ? -13.003 9.020 24.257 1.00 98.19 97 ILE A O 1
ATOM 816 N N . SER A 1 98 ? -11.675 8.061 22.718 1.00 97.62 98 SER A N 1
ATOM 817 C CA . SER A 1 98 ? -12.470 8.485 21.558 1.00 97.62 98 SER A CA 1
ATOM 818 C C . SER A 1 98 ? -13.898 7.933 21.609 1.00 97.62 98 SER A C 1
ATOM 820 O O . SER A 1 98 ? -14.858 8.679 21.418 1.00 97.62 98 SER A O 1
ATOM 822 N N . VAL A 1 99 ? -14.050 6.640 21.920 1.00 98.06 99 VAL A N 1
ATOM 823 C CA . VAL A 1 99 ? -15.359 5.991 22.110 1.00 98.06 99 VAL A CA 1
ATOM 824 C C . VAL A 1 99 ? -16.093 6.588 23.312 1.00 98.06 99 VAL A C 1
ATOM 826 O O . VAL A 1 99 ? -17.293 6.832 23.224 1.00 98.06 99 VAL A O 1
ATOM 829 N N . GLY A 1 100 ? -15.386 6.884 24.406 1.00 98.38 100 GLY A N 1
ATOM 830 C CA . GLY A 1 100 ? -15.957 7.522 25.593 1.00 98.38 100 GLY A CA 1
ATOM 831 C C . GLY A 1 100 ? -16.532 8.910 25.305 1.00 98.38 100 GLY A C 1
ATOM 832 O O . GLY A 1 100 ? -17.682 9.179 25.647 1.00 98.38 100 GLY A O 1
ATOM 833 N N . VAL A 1 101 ? -15.778 9.772 24.616 1.00 98.38 101 VAL A N 1
ATOM 834 C CA . VAL A 1 101 ? -16.254 11.104 24.198 1.00 98.38 101 VAL A CA 1
ATOM 835 C C . VAL A 1 101 ? -17.462 10.984 23.272 1.00 98.38 101 VAL A C 1
ATOM 837 O O . VAL A 1 101 ? -18.446 11.700 23.449 1.00 98.38 101 VAL A O 1
ATOM 840 N N . MET A 1 102 ? -17.421 10.052 22.318 1.00 98.06 102 MET A N 1
ATOM 841 C CA . MET A 1 102 ? -18.530 9.819 21.396 1.00 98.06 102 MET A CA 1
ATOM 842 C C . MET A 1 102 ? -19.788 9.343 22.135 1.00 98.06 102 MET A C 1
ATOM 844 O O . MET A 1 102 ? -20.872 9.862 21.885 1.00 98.06 102 MET A O 1
ATOM 848 N N . ALA A 1 103 ? -19.651 8.429 23.099 1.00 98.06 103 ALA A N 1
ATOM 849 C CA . ALA A 1 103 ? -20.757 7.968 23.935 1.00 98.06 103 ALA A CA 1
ATOM 850 C C . ALA A 1 103 ? -21.358 9.105 24.777 1.00 98.06 103 ALA A C 1
ATOM 852 O O . ALA A 1 103 ? -22.579 9.247 24.825 1.00 98.06 103 ALA A O 1
ATOM 853 N N . LEU A 1 104 ? -20.521 9.950 25.391 1.00 97.69 104 LEU A N 1
ATOM 854 C CA . LEU A 1 104 ? -20.985 11.128 26.131 1.00 97.69 104 LEU A CA 1
ATOM 855 C C 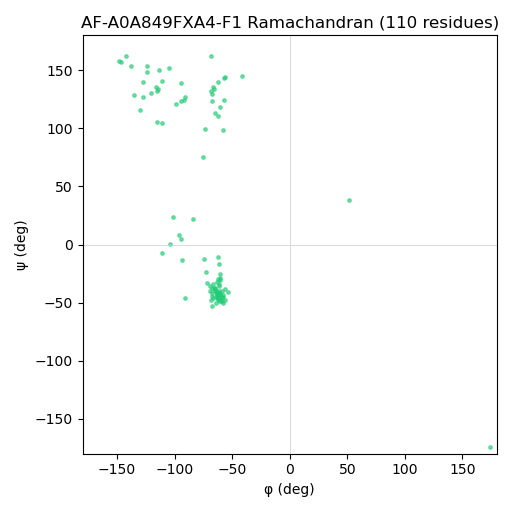. LEU A 1 104 ? -21.733 12.111 25.223 1.00 97.69 104 LEU A C 1
ATOM 857 O O . LEU A 1 104 ? -22.784 12.615 25.616 1.00 97.69 104 LEU A O 1
ATOM 861 N N . ALA A 1 105 ? -21.241 12.339 24.003 1.00 97.81 105 ALA A N 1
ATOM 862 C CA . ALA A 1 105 ? -21.916 13.178 23.016 1.00 97.81 105 ALA A CA 1
ATOM 863 C C . ALA A 1 105 ? -23.285 12.602 22.614 1.00 97.81 105 ALA A C 1
ATOM 865 O O . ALA A 1 105 ? -24.264 13.343 22.573 1.00 97.81 105 ALA A O 1
ATOM 866 N N . PHE A 1 106 ? -23.382 11.286 22.390 1.00 97.88 106 PHE A N 1
ATOM 867 C CA . PHE A 1 106 ? -24.655 10.616 22.100 1.00 97.88 106 PHE A CA 1
ATOM 868 C C . PHE A 1 106 ? -25.648 10.715 23.264 1.00 97.88 106 PHE A C 1
ATOM 870 O O . PHE A 1 106 ? -26.818 11.019 23.043 1.00 97.88 106 PHE A O 1
ATOM 877 N N . ILE A 1 107 ? -25.199 10.504 24.505 1.00 97.69 107 ILE A N 1
ATOM 878 C CA . ILE A 1 107 ? -26.053 10.655 25.694 1.00 97.69 107 ILE A CA 1
ATOM 879 C C . ILE A 1 107 ? -26.527 12.106 25.833 1.00 97.69 107 ILE A C 1
ATOM 881 O O . ILE A 1 107 ? -27.699 12.340 26.125 1.00 97.69 107 ILE A O 1
ATOM 885 N N . GLY A 1 108 ? -25.630 13.071 25.615 1.00 96.81 108 GLY A N 1
ATOM 886 C CA . GLY A 1 108 ? -25.958 14.494 25.625 1.00 96.81 108 GLY A CA 1
ATOM 887 C C . GLY A 1 108 ? -26.988 14.859 24.558 1.00 96.81 108 GLY A C 1
ATOM 888 O O . GLY A 1 108 ? -27.941 15.565 24.860 1.00 96.81 108 GLY A O 1
ATOM 889 N N . PHE A 1 109 ? -26.848 14.317 23.347 1.00 97.25 109 PHE A N 1
ATOM 890 C CA . PHE A 1 109 ? -27.802 14.518 22.257 1.00 97.25 109 PHE A CA 1
ATOM 891 C C . PHE A 1 109 ? -29.193 13.952 22.574 1.00 97.25 109 PHE A C 1
ATOM 893 O O . PHE A 1 109 ? -30.183 14.608 22.292 1.00 97.25 109 PHE A O 1
ATOM 900 N N . LEU A 1 110 ? -29.283 12.764 23.183 1.00 97.19 110 LEU A N 1
ATOM 901 C CA . LEU A 1 110 ? -30.572 12.142 23.527 1.00 97.19 110 LEU A CA 1
ATOM 902 C C . LEU A 1 110 ? -31.290 12.810 24.709 1.00 97.19 110 LEU A C 1
ATOM 904 O O . LEU A 1 110 ? -32.497 12.636 24.862 1.00 97.19 110 LEU A O 1
ATOM 908 N N . LYS A 1 111 ? -30.549 13.494 25.587 1.00 91.38 111 LYS A N 1
ATOM 909 C CA . LYS A 1 111 ? -31.100 14.209 26.749 1.00 91.38 111 LYS A CA 1
ATOM 910 C C . LYS A 1 111 ? -31.401 15.686 26.481 1.00 91.38 111 LYS A C 1
ATOM 912 O O . LYS A 1 111 ? -32.030 16.306 27.339 1.00 91.38 111 LYS A O 1
ATOM 917 N N . SER A 1 112 ? -30.903 16.238 25.375 1.00 75.44 112 SER A N 1
ATOM 918 C CA . SER A 1 112 ? -31.189 17.605 24.926 1.00 75.44 112 SER A CA 1
ATOM 919 C C . SER A 1 112 ? -32.508 17.679 24.171 1.00 75.44 112 SER A C 1
ATOM 921 O O . SER A 1 112 ? -33.041 18.809 24.143 1.00 75.44 112 SER A O 1
#

Mean predicted aligned error: 6.77 Å

pLDDT: mean 90.49, std 12.23, r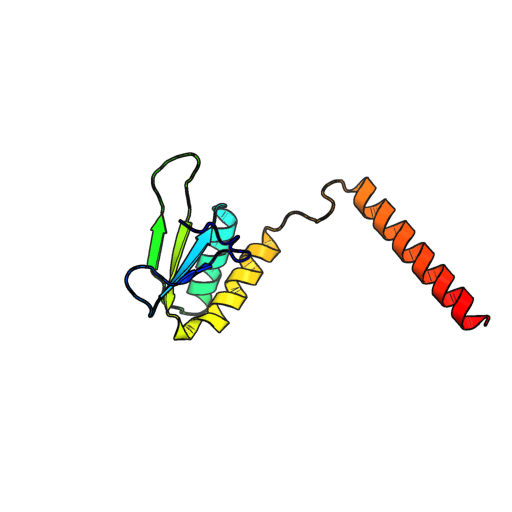ange [38.0, 98.38]

Secondary structure (DSSP, 8-state):
-------SSEEE-SS-TTEEEEEES-HHHHHHHHHHHHHTT--EEEEE--SSTT--EEEEEEGGGHHHHHHHHHHHHHHHPPPSS-SHHHHHHHHHHHHHHHHHHHHHHHH-